Protein AF-A0A2W6PMY1-F1 (afdb_monomer_lite)

Sequence (162 aa):
MNFYEFLRKNFVLVLFVYLCNLVLICFWYYMGYFGDDIMGERFYSKLFRAFFIALLLELLCIHLFYCLFKEKAKYFLVFLAVFAGLDFVVEGFLLYSYKTLFNPLIADALLQTNLKESYEFLLTYMGVYEFFFVIFGIFLMVIFFYWNKKAHLAPPPHIFSI

Foldseek 3Di:
DDPVVLCVLCVLLLVLLLVLQLVLLVLLLVLVCVVDPVCVPCSVVVSVVSSVVSNVVSSVVLVVLCVVPPNCSVVVSVVSSVVSLVLSLVQVLCCVQPVDGDDVVVVVVVVVDDPVNVVVCCVVRDDPVNVVSNVVSVVVVVVSVVVSVVVVVDDPPPPPPD

Radius of gyration: 19.13 Å; chains: 1; bounding box: 42×30×64 Å

Structure (mmCIF, N/CA/C/O backbone):
data_AF-A0A2W6PMY1-F1
#
_entry.id   AF-A0A2W6PMY1-F1
#
loop_
_atom_site.group_PDB
_atom_site.id
_atom_site.type_symbol
_atom_site.label_atom_id
_atom_site.label_alt_id
_atom_site.label_comp_id
_atom_site.label_asym_id
_atom_site.label_entity_id
_atom_site.label_seq_id
_atom_site.pdbx_PDB_ins_code
_atom_site.Cartn_x
_atom_site.Cartn_y
_atom_site.Cartn_z
_atom_site.occupancy
_atom_site.B_iso_or_equiv
_atom_site.auth_seq_id
_atom_site.auth_comp_id
_atom_site.auth_asym_id
_atom_site.auth_atom_id
_atom_site.pdbx_PDB_model_num
ATOM 1 N N . MET A 1 1 ? -15.602 2.719 23.353 1.00 74.06 1 MET A N 1
ATOM 2 C CA . MET A 1 1 ? -14.265 2.234 22.955 1.00 74.06 1 MET A CA 1
ATOM 3 C C . MET A 1 1 ? -13.353 3.431 22.717 1.00 74.06 1 MET A C 1
ATOM 5 O O . MET A 1 1 ? -13.823 4.429 22.176 1.00 74.06 1 MET A O 1
ATOM 9 N N . ASN A 1 2 ? -12.090 3.371 23.141 1.00 89.50 2 ASN A N 1
ATOM 10 C CA . ASN A 1 2 ? -11.086 4.402 22.832 1.00 89.50 2 ASN A CA 1
ATOM 11 C C . ASN A 1 2 ? -10.397 4.110 21.485 1.00 89.50 2 ASN A C 1
ATOM 13 O O . ASN A 1 2 ? -10.397 2.970 21.025 1.00 89.50 2 ASN A O 1
ATOM 17 N N . PHE A 1 3 ? -9.783 5.113 20.844 1.00 88.62 3 PHE A N 1
ATOM 18 C CA . PHE A 1 3 ? -9.124 4.924 19.537 1.00 88.62 3 PHE A CA 1
ATOM 19 C C . PHE A 1 3 ? -8.020 3.856 19.579 1.00 88.62 3 PHE A C 1
ATOM 21 O O . PHE A 1 3 ? -7.916 3.028 18.680 1.00 88.62 3 PHE A O 1
ATOM 28 N N . TYR A 1 4 ? -7.248 3.815 20.666 1.00 90.44 4 TYR A N 1
ATOM 29 C CA . TYR A 1 4 ? -6.237 2.780 20.874 1.00 90.44 4 TYR A CA 1
ATOM 30 C C . TYR A 1 4 ? -6.840 1.364 20.907 1.00 90.44 4 TYR A C 1
ATOM 32 O O . TYR A 1 4 ? -6.313 0.446 20.284 1.00 90.44 4 TYR A O 1
ATOM 40 N N . GLU A 1 5 ? -7.982 1.181 21.575 1.00 88.25 5 GLU A N 1
ATOM 41 C CA . GLU A 1 5 ? -8.682 -0.110 21.607 1.00 88.25 5 GLU A CA 1
ATOM 42 C C . GLU A 1 5 ? -9.252 -0.481 20.235 1.00 88.25 5 GLU A C 1
ATOM 44 O O . GLU A 1 5 ? -9.215 -1.651 19.851 1.00 88.25 5 GLU A O 1
ATOM 49 N N . PHE A 1 6 ? -9.747 0.507 19.481 1.00 89.94 6 PHE A N 1
ATOM 50 C CA . PHE A 1 6 ? -10.174 0.324 18.095 1.00 89.94 6 PHE A CA 1
ATOM 51 C C . PHE A 1 6 ? -9.015 -0.174 17.224 1.00 89.94 6 PHE A C 1
ATOM 53 O O . PHE A 1 6 ? -9.172 -1.177 16.525 1.00 89.94 6 PHE A O 1
ATOM 60 N N . LEU A 1 7 ? -7.850 0.477 17.299 1.00 90.75 7 LEU A N 1
ATOM 61 C CA . LEU A 1 7 ? -6.653 0.066 16.565 1.00 90.75 7 LEU A CA 1
ATOM 62 C C . LEU A 1 7 ? -6.200 -1.331 16.977 1.00 90.75 7 LEU A C 1
ATOM 64 O O . LEU A 1 7 ? -5.961 -2.162 16.113 1.00 90.75 7 LEU A O 1
ATOM 68 N N . ARG A 1 8 ? -6.149 -1.629 18.280 1.00 89.38 8 ARG A N 1
ATOM 69 C CA . ARG A 1 8 ? -5.746 -2.951 18.777 1.00 89.38 8 ARG A CA 1
ATOM 70 C C . ARG A 1 8 ? -6.654 -4.062 18.247 1.00 89.38 8 ARG A C 1
ATOM 72 O O . ARG A 1 8 ? -6.152 -5.103 17.837 1.00 89.38 8 ARG A O 1
ATOM 79 N N . LYS A 1 9 ? -7.973 -3.845 18.225 1.00 88.56 9 LYS A N 1
ATOM 80 C CA . LYS A 1 9 ? -8.936 -4.827 17.694 1.00 88.56 9 LYS A CA 1
ATOM 81 C C . LYS A 1 9 ? -8.808 -5.037 16.187 1.00 88.56 9 LYS A C 1
ATOM 83 O O . LYS A 1 9 ? -9.060 -6.139 15.722 1.00 88.56 9 LYS A O 1
ATOM 88 N N . ASN A 1 10 ? -8.428 -4.004 15.438 1.00 88.44 10 ASN A N 1
ATOM 89 C CA . ASN A 1 10 ? -8.337 -4.058 13.979 1.00 88.44 10 ASN A CA 1
ATOM 90 C C . ASN A 1 10 ? -6.889 -4.035 13.462 1.00 88.44 10 ASN A C 1
ATOM 92 O O . ASN A 1 10 ? -6.663 -3.767 12.285 1.00 88.44 10 ASN A O 1
ATOM 96 N N . PHE A 1 11 ? -5.910 -4.322 14.323 1.00 88.69 11 PHE A N 1
ATOM 97 C CA . PHE A 1 11 ? -4.485 -4.144 14.033 1.00 88.69 11 PHE A CA 1
ATOM 98 C C . PHE A 1 11 ? -4.050 -4.881 12.767 1.00 88.69 11 PHE A C 1
ATOM 100 O O . PHE A 1 11 ? -3.287 -4.350 11.975 1.00 88.69 11 PHE A O 1
ATOM 107 N N . VAL A 1 12 ? -4.594 -6.077 12.547 1.00 86.62 12 VAL A N 1
ATOM 108 C CA . VAL A 1 12 ? -4.297 -6.915 11.381 1.00 86.62 12 VAL A CA 1
ATOM 109 C C . VAL A 1 12 ? -4.696 -6.230 10.069 1.00 86.62 12 VAL A C 1
ATOM 111 O O . VAL A 1 12 ? -3.951 -6.296 9.099 1.00 86.62 12 VAL A O 1
ATOM 114 N N . LEU A 1 13 ? -5.843 -5.543 10.039 1.00 86.69 13 LEU A N 1
ATOM 115 C CA . LEU A 1 13 ? -6.318 -4.802 8.864 1.00 86.69 13 LEU A CA 1
ATOM 116 C C . LEU A 1 13 ? -5.475 -3.556 8.598 1.00 86.69 13 LEU A C 1
ATOM 118 O O . LEU A 1 13 ? -5.109 -3.315 7.454 1.00 86.69 13 LEU A O 1
ATOM 122 N N . VAL A 1 14 ? -5.136 -2.809 9.651 1.00 90.50 14 VAL A N 1
ATOM 123 C CA . VAL A 1 14 ? -4.233 -1.651 9.549 1.00 90.50 14 VAL A CA 1
ATOM 124 C C . VAL A 1 14 ? -2.872 -2.103 9.018 1.00 90.50 14 VAL A C 1
ATOM 126 O O . VAL A 1 14 ? -2.394 -1.614 8.007 1.00 90.50 14 VAL A O 1
ATOM 129 N N . LEU A 1 15 ? -2.285 -3.130 9.637 1.00 90.06 15 LEU A N 1
ATOM 130 C CA . LEU A 1 15 ? -0.991 -3.664 9.228 1.00 90.06 15 LEU A CA 1
ATOM 131 C C . LEU A 1 15 ? -0.993 -4.137 7.770 1.00 90.06 15 LEU A C 1
ATOM 133 O O . LEU A 1 15 ? -0.009 -3.936 7.069 1.00 90.06 15 LEU A O 1
ATOM 137 N N . PHE A 1 16 ? -2.078 -4.757 7.309 1.00 88.31 16 PHE A N 1
ATOM 138 C CA . PHE A 1 16 ? -2.199 -5.195 5.921 1.00 88.31 16 PHE A CA 1
ATOM 139 C C . PHE A 1 16 ? -2.169 -4.031 4.934 1.00 88.31 16 PHE A C 1
ATOM 141 O O . PHE A 1 16 ? -1.371 -4.064 4.001 1.00 88.31 16 PHE A O 1
ATOM 148 N N . VAL A 1 17 ? -2.986 -2.998 5.166 1.00 92.06 17 VAL A N 1
ATOM 149 C CA . VAL A 1 17 ? -2.995 -1.785 4.331 1.00 92.06 17 VAL A CA 1
ATOM 150 C C . VAL A 1 17 ? -1.594 -1.177 4.293 1.00 92.06 17 VAL A C 1
ATOM 152 O O . VAL A 1 17 ? -1.053 -0.934 3.213 1.00 92.06 17 VAL A O 1
ATOM 155 N N . TYR A 1 18 ? -0.966 -1.043 5.461 1.00 92.56 18 TYR A N 1
ATOM 156 C CA . TYR A 1 18 ? 0.379 -0.501 5.570 1.00 92.56 18 TYR A CA 1
ATOM 157 C C . TYR A 1 18 ? 1.420 -1.323 4.806 1.00 92.56 18 TYR A C 1
ATOM 159 O O . TYR A 1 18 ? 2.259 -0.757 4.108 1.00 92.56 18 TYR A O 1
ATOM 167 N N . LEU A 1 19 ? 1.371 -2.656 4.889 1.00 91.25 19 LEU A N 1
ATOM 168 C CA . LEU A 1 19 ? 2.306 -3.530 4.178 1.00 91.25 19 LEU A CA 1
ATOM 169 C C . LEU A 1 19 ? 2.121 -3.467 2.658 1.00 91.25 19 LEU A C 1
ATOM 171 O O . LEU A 1 19 ? 3.125 -3.401 1.950 1.00 91.25 19 LEU A O 1
ATOM 175 N N . CYS A 1 20 ? 0.882 -3.438 2.155 1.00 90.56 20 CYS A N 1
ATOM 176 C CA . CYS A 1 20 ? 0.607 -3.235 0.728 1.00 90.56 20 CYS A CA 1
ATOM 177 C C . CYS A 1 20 ? 1.267 -1.943 0.224 1.00 90.56 20 CYS A C 1
ATOM 179 O O . CYS A 1 20 ? 2.037 -1.974 -0.738 1.00 90.56 20 CYS A O 1
ATOM 181 N N . ASN A 1 21 ? 1.057 -0.837 0.941 1.00 90.94 21 ASN A N 1
ATOM 182 C CA . ASN A 1 21 ? 1.651 0.459 0.614 1.00 90.94 21 ASN A CA 1
ATOM 183 C C . ASN A 1 21 ? 3.185 0.429 0.688 1.00 90.94 21 ASN A C 1
ATOM 185 O O . ASN A 1 21 ? 3.865 0.972 -0.180 1.00 90.94 21 ASN A O 1
ATOM 189 N N . LEU A 1 22 ? 3.749 -0.224 1.706 1.00 92.12 22 LEU A N 1
ATOM 190 C CA . LEU A 1 22 ? 5.194 -0.299 1.913 1.00 92.12 22 LEU A CA 1
ATOM 191 C C . LEU A 1 22 ? 5.884 -1.026 0.755 1.00 92.12 22 LEU A C 1
ATOM 193 O O . LEU A 1 22 ? 6.900 -0.545 0.256 1.00 92.12 22 LEU A O 1
ATOM 197 N N . VAL A 1 23 ? 5.325 -2.148 0.292 1.00 89.38 23 VAL A N 1
ATOM 198 C CA . VAL A 1 23 ? 5.896 -2.898 -0.835 1.00 89.38 23 VAL A CA 1
ATOM 199 C C . VAL A 1 23 ? 5.860 -2.069 -2.122 1.00 89.38 23 VAL A C 1
ATOM 201 O O . VAL A 1 23 ? 6.874 -2.019 -2.820 1.00 89.38 23 VAL A O 1
ATOM 204 N N . LEU A 1 24 ? 4.759 -1.364 -2.409 1.00 88.81 24 LEU A N 1
ATOM 205 C CA . LEU A 1 24 ? 4.680 -0.463 -3.568 1.00 88.81 24 LEU A CA 1
ATOM 206 C C . LEU A 1 24 ? 5.710 0.671 -3.483 1.00 88.81 24 LEU A C 1
ATOM 208 O O . LEU A 1 24 ? 6.426 0.926 -4.449 1.00 88.81 24 LEU A O 1
ATOM 212 N N . ILE A 1 25 ? 5.848 1.307 -2.314 1.00 90.00 25 ILE A N 1
ATOM 213 C CA . ILE A 1 25 ? 6.846 2.361 -2.074 1.00 90.00 25 ILE A CA 1
ATOM 214 C C . ILE A 1 25 ? 8.262 1.824 -2.299 1.00 90.00 25 ILE A C 1
ATOM 216 O O . ILE A 1 25 ? 9.052 2.460 -2.996 1.00 90.00 25 ILE A O 1
ATOM 220 N N . CYS A 1 26 ? 8.590 0.657 -1.738 1.00 88.31 26 CYS A N 1
ATOM 221 C CA . CYS A 1 26 ? 9.876 -0.002 -1.961 1.00 88.31 26 CYS A CA 1
ATOM 222 C C . CYS A 1 26 ? 10.148 -0.194 -3.446 1.00 88.31 26 CYS A C 1
ATOM 224 O O . CYS A 1 26 ? 11.234 0.142 -3.915 1.00 88.31 26 CYS A O 1
ATOM 226 N N . PHE A 1 27 ? 9.170 -0.727 -4.176 1.00 85.44 27 PHE A N 1
ATOM 227 C CA . PHE A 1 27 ? 9.348 -1.053 -5.579 1.00 85.44 27 PHE A CA 1
ATOM 228 C C . PHE A 1 27 ? 9.509 0.213 -6.430 1.00 85.44 27 PHE A C 1
ATOM 230 O O . PHE A 1 27 ? 10.439 0.300 -7.229 1.00 85.44 27 PHE A O 1
ATOM 237 N N . TRP A 1 28 ? 8.701 1.245 -6.180 1.00 85.56 28 TRP A N 1
ATOM 238 C CA . TRP A 1 28 ? 8.824 2.544 -6.839 1.00 85.56 28 TRP A CA 1
ATOM 239 C C . TRP A 1 28 ? 10.199 3.182 -6.629 1.00 85.56 28 TRP A C 1
ATOM 241 O O . TRP A 1 28 ? 10.878 3.556 -7.586 1.00 85.56 28 TRP A O 1
ATOM 251 N N . TYR A 1 29 ? 10.645 3.270 -5.374 1.00 84.75 29 TYR A N 1
ATOM 252 C CA . TYR A 1 29 ? 11.950 3.843 -5.063 1.00 84.75 29 TYR A CA 1
ATOM 253 C C . TYR A 1 29 ? 13.086 3.007 -5.651 1.00 84.75 29 TYR A C 1
ATOM 255 O O . TYR A 1 29 ? 14.043 3.581 -6.168 1.00 84.75 29 TYR A O 1
ATOM 263 N N . TYR A 1 30 ? 12.989 1.675 -5.601 1.00 83.06 30 TYR A N 1
ATOM 264 C CA . TYR A 1 30 ? 13.971 0.773 -6.201 1.00 83.06 30 TYR A CA 1
ATOM 265 C C . TYR A 1 30 ? 14.109 1.015 -7.709 1.00 83.06 30 TYR A C 1
ATOM 267 O O . TYR A 1 30 ? 15.223 1.134 -8.210 1.00 83.06 30 TYR A O 1
ATOM 275 N N . MET A 1 31 ? 12.997 1.174 -8.427 1.00 76.56 31 MET A N 1
ATOM 276 C CA . MET A 1 31 ? 13.017 1.486 -9.858 1.00 76.56 31 MET A CA 1
ATOM 277 C C . MET A 1 31 ? 13.632 2.864 -10.138 1.00 76.56 31 MET A C 1
ATOM 279 O O . MET A 1 31 ? 14.457 2.994 -11.042 1.00 76.56 31 MET A O 1
ATOM 283 N N . GLY A 1 32 ? 13.302 3.872 -9.325 1.00 71.69 32 GLY A N 1
ATOM 284 C CA . GLY A 1 32 ? 13.897 5.208 -9.420 1.00 71.69 32 GLY A CA 1
ATOM 285 C C . GLY A 1 32 ? 15.395 5.248 -9.095 1.00 71.69 32 GLY A C 1
ATOM 286 O O . GLY A 1 32 ? 16.113 6.080 -9.638 1.00 71.69 32 GLY A O 1
ATOM 287 N N . TYR A 1 33 ? 15.892 4.335 -8.255 1.00 69.69 33 TYR A N 1
ATOM 288 C CA . TYR A 1 33 ? 17.313 4.239 -7.906 1.00 69.69 33 TYR A CA 1
ATOM 289 C C . TYR A 1 33 ? 18.199 3.858 -9.096 1.00 69.69 33 TYR A C 1
ATOM 291 O O . TYR A 1 33 ? 19.299 4.381 -9.223 1.00 69.69 33 TYR A O 1
ATOM 299 N N . PHE A 1 34 ? 17.724 2.968 -9.972 1.00 67.31 34 PHE A N 1
ATOM 300 C CA . PHE A 1 34 ? 18.458 2.573 -11.181 1.00 67.31 34 PHE A CA 1
ATOM 301 C C . PHE A 1 34 ? 18.201 3.497 -12.381 1.00 67.31 34 PHE A C 1
ATOM 303 O O . PHE A 1 34 ? 18.920 3.401 -13.372 1.00 67.31 34 PHE A O 1
ATOM 310 N N . GLY A 1 35 ? 17.167 4.345 -12.318 1.00 61.09 35 GLY A N 1
ATOM 311 C CA . GLY A 1 35 ? 16.758 5.232 -13.411 1.00 61.09 35 GLY A CA 1
ATOM 312 C C . GLY A 1 35 ? 17.302 6.662 -13.330 1.00 61.09 35 GLY A C 1
ATOM 313 O O . GLY A 1 35 ? 17.539 7.256 -14.375 1.00 61.09 35 GLY A O 1
ATOM 314 N N . ASP A 1 36 ? 17.522 7.196 -12.123 1.00 55.78 36 ASP A N 1
ATOM 315 C CA . ASP A 1 36 ? 17.965 8.578 -11.896 1.00 55.78 36 ASP A CA 1
ATOM 316 C C . ASP A 1 36 ? 19.144 8.638 -10.905 1.00 55.78 36 ASP A C 1
ATOM 318 O O . ASP A 1 36 ? 18.980 8.378 -9.707 1.00 55.78 36 ASP A O 1
ATOM 322 N N . ASP A 1 37 ? 20.316 9.106 -11.360 1.00 54.47 37 ASP A N 1
ATOM 323 C CA . ASP A 1 37 ? 21.529 9.311 -10.534 1.00 54.47 37 ASP A CA 1
ATOM 324 C C . ASP A 1 37 ? 21.277 10.194 -9.285 1.00 54.47 37 ASP A C 1
ATOM 326 O O . ASP A 1 37 ? 21.956 10.086 -8.263 1.00 54.47 37 ASP A O 1
ATOM 330 N N . ILE A 1 38 ? 20.232 11.031 -9.308 1.00 54.34 38 ILE A N 1
ATOM 331 C CA . ILE A 1 38 ? 19.827 11.953 -8.227 1.00 54.34 38 ILE A CA 1
ATOM 332 C C . ILE A 1 38 ? 19.221 11.212 -7.007 1.00 54.34 38 ILE A C 1
ATOM 334 O O . ILE A 1 38 ? 19.076 11.772 -5.908 1.00 54.34 38 ILE A O 1
ATOM 338 N N . MET A 1 39 ? 18.833 9.942 -7.158 1.00 55.59 39 MET A N 1
ATOM 339 C CA . MET A 1 39 ? 18.345 9.096 -6.061 1.00 55.59 39 MET A CA 1
ATOM 340 C C . MET A 1 39 ? 19.468 8.333 -5.343 1.00 55.59 39 MET A C 1
ATOM 342 O O . MET A 1 39 ? 19.264 7.950 -4.188 1.00 55.59 39 MET A O 1
ATOM 346 N N . GLY A 1 40 ? 20.642 8.181 -5.967 1.00 59.78 40 GLY A N 1
ATOM 347 C CA . GLY A 1 40 ? 21.735 7.321 -5.500 1.00 59.78 40 GLY A CA 1
ATOM 348 C C . GLY A 1 40 ? 22.250 7.661 -4.100 1.00 59.78 40 GLY A C 1
ATOM 349 O O . GLY A 1 40 ? 22.263 6.816 -3.208 1.00 59.78 40 GLY A O 1
ATOM 350 N N . GLU A 1 41 ? 22.590 8.929 -3.854 1.00 65.56 41 GLU A N 1
ATOM 351 C CA . GLU A 1 41 ? 23.239 9.338 -2.596 1.00 65.56 41 GLU A CA 1
ATOM 352 C C . GLU A 1 41 ? 22.297 9.391 -1.380 1.00 65.56 41 GLU A C 1
ATOM 354 O O . GLU A 1 41 ? 22.747 9.443 -0.235 1.00 65.56 41 GLU A O 1
ATOM 359 N N . ARG A 1 42 ? 20.973 9.409 -1.591 1.00 74.38 42 ARG A N 1
ATOM 360 C CA . ARG A 1 42 ? 19.978 9.595 -0.513 1.00 74.38 42 ARG A CA 1
ATOM 361 C C . ARG A 1 42 ? 18.848 8.574 -0.535 1.00 74.38 42 ARG A C 1
ATOM 363 O O . ARG A 1 42 ? 17.813 8.811 0.089 1.00 74.38 42 ARG A O 1
ATOM 370 N N . PHE A 1 43 ? 19.042 7.449 -1.217 1.00 81.44 43 PHE A N 1
ATOM 371 C CA . PHE A 1 43 ? 18.036 6.404 -1.389 1.00 81.44 43 PHE A CA 1
ATOM 372 C C . PHE A 1 43 ? 17.396 5.979 -0.063 1.00 81.44 43 PHE A C 1
ATOM 374 O O . PHE A 1 43 ? 16.198 6.165 0.137 1.00 81.44 43 PHE A O 1
ATOM 381 N N . TYR A 1 44 ? 18.213 5.513 0.887 1.00 82.62 44 TYR A N 1
ATOM 382 C CA . TYR A 1 44 ? 17.734 5.035 2.186 1.00 82.62 44 TYR A CA 1
ATOM 383 C C . TYR A 1 44 ? 17.024 6.126 2.993 1.00 82.62 44 TYR A C 1
ATOM 385 O O . TYR A 1 44 ? 16.010 5.861 3.632 1.00 82.62 44 TYR A O 1
ATOM 393 N N . SER A 1 45 ? 17.516 7.368 2.933 1.00 85.00 45 SER A N 1
ATOM 394 C CA . SER A 1 45 ? 16.899 8.499 3.636 1.00 85.00 45 SER A CA 1
ATOM 395 C C . SER A 1 45 ? 15.519 8.836 3.065 1.00 85.00 45 SER A C 1
ATOM 397 O O . SER A 1 45 ? 14.565 9.025 3.823 1.00 85.00 45 SER A O 1
ATOM 399 N N . LYS A 1 46 ? 15.387 8.872 1.733 1.00 84.81 46 LYS A N 1
ATOM 400 C CA . LYS A 1 46 ? 14.106 9.133 1.066 1.00 84.81 46 LYS A CA 1
ATOM 401 C C . LYS A 1 46 ? 13.120 7.980 1.284 1.00 84.81 46 LYS A C 1
ATOM 403 O O . LYS A 1 46 ? 11.965 8.253 1.598 1.00 84.81 46 LYS A O 1
ATOM 408 N N . LEU A 1 47 ? 13.581 6.731 1.198 1.00 88.19 47 LEU A N 1
ATOM 409 C CA . LEU A 1 47 ? 12.766 5.537 1.433 1.00 88.19 47 LEU A CA 1
ATOM 410 C C . LEU A 1 47 ? 12.239 5.487 2.875 1.00 88.19 47 LEU A C 1
ATOM 412 O O . LEU A 1 47 ? 11.040 5.337 3.094 1.00 88.19 47 LEU A O 1
ATOM 416 N N . PHE A 1 48 ? 13.112 5.698 3.864 1.00 88.50 48 PHE A N 1
ATOM 417 C CA . PHE A 1 48 ? 12.713 5.736 5.272 1.00 88.50 48 PHE A CA 1
ATOM 418 C C . PHE A 1 48 ? 11.705 6.857 5.552 1.00 88.50 48 PHE A C 1
ATOM 420 O O . PHE A 1 48 ? 10.698 6.646 6.230 1.00 88.50 48 PHE A O 1
ATOM 427 N N . ARG A 1 49 ? 11.934 8.048 4.981 1.00 90.31 49 ARG A N 1
ATOM 428 C CA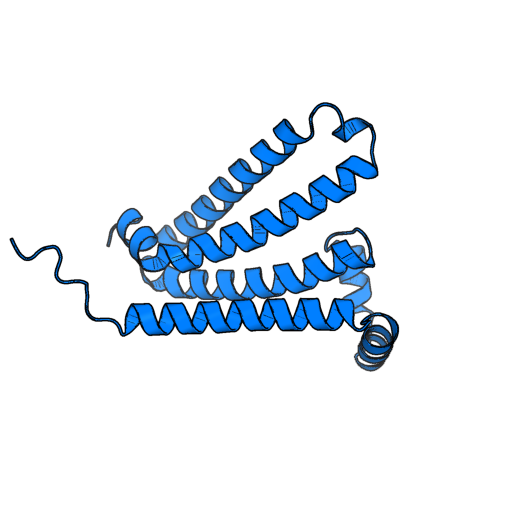 . ARG A 1 49 ? 10.982 9.161 5.069 1.00 90.31 49 ARG A CA 1
ATOM 429 C C . ARG A 1 49 ? 9.631 8.791 4.451 1.00 90.31 49 ARG A C 1
ATOM 431 O O . ARG A 1 49 ? 8.606 9.131 5.034 1.00 90.31 49 ARG A O 1
ATOM 438 N N . ALA A 1 50 ? 9.621 8.096 3.315 1.00 90.12 50 ALA A N 1
ATOM 439 C CA . ALA A 1 50 ? 8.395 7.650 2.661 1.00 90.12 50 ALA A CA 1
ATOM 440 C C . ALA A 1 50 ? 7.609 6.654 3.530 1.00 90.12 50 ALA A C 1
ATOM 442 O O . ALA A 1 50 ? 6.404 6.830 3.686 1.00 90.12 50 ALA A O 1
ATOM 443 N N . PHE A 1 51 ? 8.274 5.689 4.178 1.00 92.75 51 PHE A N 1
ATOM 444 C CA . PHE A 1 51 ? 7.615 4.774 5.123 1.00 92.75 51 PHE A CA 1
ATOM 445 C C . PHE A 1 51 ? 6.949 5.519 6.279 1.00 92.75 51 PHE A C 1
ATOM 447 O O . PHE A 1 51 ? 5.796 5.254 6.613 1.00 92.75 51 PHE A O 1
ATOM 454 N N . PHE A 1 52 ? 7.652 6.487 6.870 1.00 92.62 52 PHE A N 1
ATOM 455 C CA . PHE A 1 52 ? 7.116 7.248 7.994 1.00 92.62 52 PHE A CA 1
ATOM 456 C C . PHE A 1 52 ? 5.926 8.125 7.587 1.00 92.62 52 PHE A C 1
ATOM 458 O O . PHE A 1 52 ? 4.929 8.187 8.305 1.00 92.62 52 PHE A O 1
ATOM 465 N N . ILE A 1 53 ? 6.004 8.772 6.420 1.00 92.19 53 ILE A N 1
ATOM 466 C CA . ILE A 1 53 ? 4.894 9.556 5.869 1.00 92.19 53 ILE A CA 1
ATOM 467 C C . ILE A 1 53 ? 3.690 8.654 5.589 1.00 92.19 53 ILE A C 1
ATOM 469 O O . ILE A 1 53 ? 2.581 9.016 5.974 1.00 92.19 53 ILE A O 1
ATOM 473 N N . ALA A 1 54 ? 3.898 7.485 4.977 1.00 92.56 54 ALA A N 1
ATOM 474 C CA . ALA A 1 54 ? 2.829 6.532 4.694 1.00 92.56 54 ALA A CA 1
ATOM 475 C C . ALA A 1 54 ? 2.133 6.071 5.982 1.00 92.56 54 ALA A C 1
ATOM 477 O O . ALA A 1 54 ? 0.908 6.130 6.069 1.00 92.56 54 ALA A O 1
ATOM 478 N N . LEU A 1 55 ? 2.906 5.716 7.015 1.00 92.81 55 LEU A N 1
ATOM 479 C CA . LEU A 1 55 ? 2.367 5.307 8.313 1.00 92.81 55 LEU A CA 1
ATOM 480 C C . LEU A 1 55 ? 1.543 6.424 8.965 1.00 92.81 55 LEU A C 1
ATOM 482 O O . LEU A 1 55 ? 0.436 6.186 9.448 1.00 92.81 55 LEU A O 1
ATOM 486 N N . LEU A 1 56 ? 2.078 7.647 8.994 1.00 94.12 56 LEU A N 1
ATOM 487 C CA . LEU A 1 56 ? 1.388 8.795 9.580 1.00 94.12 56 LEU A CA 1
ATOM 488 C C . LEU A 1 56 ? 0.100 9.127 8.833 1.00 94.12 56 LEU A C 1
ATOM 490 O O . LEU A 1 56 ? -0.915 9.391 9.475 1.00 94.12 56 LEU A O 1
ATOM 494 N N . LEU A 1 57 ? 0.138 9.122 7.501 1.00 93.25 57 LEU A N 1
ATOM 495 C CA . LEU A 1 57 ? -1.021 9.430 6.673 1.00 93.25 57 LEU A CA 1
ATOM 496 C C . LEU A 1 57 ? -2.116 8.380 6.862 1.00 93.25 57 LEU A C 1
ATOM 498 O O . LEU A 1 57 ? -3.273 8.735 7.066 1.00 93.25 57 LEU A O 1
ATOM 502 N N . GLU A 1 58 ? -1.749 7.100 6.876 1.00 92.50 58 GLU A N 1
ATOM 503 C CA . GLU A 1 58 ? -2.688 6.006 7.100 1.00 92.50 58 GLU A CA 1
ATOM 504 C C . GLU A 1 58 ? -3.347 6.106 8.482 1.00 92.50 58 GLU A C 1
ATOM 506 O O . GLU A 1 58 ? -4.577 6.094 8.592 1.00 92.50 58 GLU A O 1
ATOM 511 N N . LEU A 1 59 ? -2.550 6.293 9.540 1.00 93.19 59 LEU A N 1
ATOM 512 C CA . LEU A 1 59 ? -3.069 6.472 10.896 1.00 93.19 59 LEU A CA 1
ATOM 513 C C . LEU A 1 59 ? -3.948 7.719 11.012 1.00 93.19 59 LEU A C 1
ATOM 515 O O . LEU A 1 59 ? -4.979 7.667 11.683 1.00 93.19 59 LEU A O 1
ATOM 519 N N . LEU A 1 60 ? -3.581 8.819 10.349 1.00 93.38 60 LEU A N 1
ATOM 520 C CA . LEU A 1 60 ? -4.376 10.043 10.310 1.00 93.38 60 LEU A CA 1
ATOM 521 C C . LEU A 1 60 ? -5.723 9.800 9.624 1.00 93.38 60 LEU A C 1
ATOM 523 O O . LEU A 1 60 ? -6.755 10.158 10.186 1.00 93.38 60 LEU A O 1
ATOM 527 N N . CYS A 1 61 ? -5.741 9.149 8.459 1.00 90.69 61 CYS A N 1
ATOM 528 C CA . CYS A 1 61 ? -6.971 8.792 7.756 1.00 90.69 61 CYS A CA 1
ATOM 529 C C . CYS A 1 61 ? -7.876 7.923 8.635 1.00 90.69 61 CYS A C 1
ATOM 531 O O . CYS A 1 61 ? -9.046 8.255 8.835 1.00 90.69 61 CYS A O 1
ATOM 533 N N . ILE A 1 62 ? -7.335 6.855 9.229 1.00 91.44 62 ILE A N 1
ATOM 534 C CA . ILE A 1 62 ? -8.089 5.967 10.125 1.00 91.44 62 ILE A CA 1
ATOM 535 C C . ILE A 1 62 ? -8.620 6.743 11.335 1.00 91.44 62 ILE A C 1
ATOM 537 O O . ILE A 1 62 ? -9.767 6.543 11.740 1.00 91.44 62 ILE A O 1
ATOM 541 N N . HIS A 1 63 ? -7.824 7.650 11.902 1.00 92.19 63 HIS A N 1
ATOM 542 C CA . HIS A 1 63 ? -8.234 8.474 13.032 1.00 92.19 63 HIS A CA 1
ATOM 543 C C . HIS A 1 63 ? -9.362 9.446 12.669 1.00 92.19 63 HIS A C 1
ATOM 545 O O . HIS A 1 63 ? -10.337 9.552 13.412 1.00 92.19 63 HIS A O 1
ATOM 551 N N . LEU A 1 64 ? -9.286 10.105 11.510 1.00 92.25 64 LEU A N 1
ATOM 552 C CA . LEU A 1 64 ? -10.342 10.985 11.007 1.00 92.25 64 LEU A CA 1
ATOM 553 C C . LEU A 1 64 ? -11.651 10.213 10.792 1.00 92.25 64 LEU A C 1
ATOM 555 O O . LEU A 1 64 ? -12.701 10.631 11.287 1.00 92.25 64 LEU A O 1
ATOM 559 N N . PHE A 1 65 ? -11.595 9.042 10.149 1.00 89.12 65 PHE A N 1
ATOM 560 C CA . PHE A 1 65 ? -12.770 8.179 9.982 1.00 89.12 65 PHE A CA 1
ATOM 561 C C . PHE A 1 65 ? -13.321 7.680 11.322 1.00 89.12 65 PHE A C 1
ATOM 563 O O . PHE A 1 65 ? -14.540 7.634 11.511 1.00 89.12 65 PHE A O 1
ATOM 570 N N . TYR A 1 66 ? -12.451 7.356 12.279 1.00 90.50 66 TYR A N 1
ATOM 571 C CA . TYR A 1 66 ? -12.858 6.992 13.633 1.00 90.50 66 TYR A CA 1
ATOM 572 C C . TYR A 1 66 ? -13.540 8.152 14.365 1.00 90.50 66 TYR A C 1
ATOM 574 O O . TYR A 1 66 ? -14.538 7.945 15.052 1.00 90.50 66 TYR A O 1
ATOM 582 N N . CYS A 1 67 ? -13.057 9.383 14.219 1.00 90.25 67 CYS A N 1
ATOM 583 C CA . CYS A 1 67 ? -13.691 10.548 14.827 1.00 90.25 67 CYS A CA 1
ATOM 584 C C . CYS A 1 67 ? -15.107 10.782 14.286 1.00 90.25 67 CYS A C 1
ATOM 586 O O . CYS A 1 67 ? -16.007 11.050 15.085 1.00 90.25 67 CYS A O 1
ATOM 588 N N . LEU A 1 68 ? -15.312 10.602 12.977 1.00 90.38 68 LEU A N 1
ATOM 589 C CA . LEU A 1 68 ? -16.601 10.795 12.305 1.00 90.38 68 LEU A CA 1
ATOM 590 C C . LEU A 1 68 ? -17.606 9.665 12.580 1.00 90.38 68 LEU A C 1
ATOM 592 O O . LEU A 1 68 ? -18.769 9.927 12.876 1.00 90.38 68 LEU A O 1
ATOM 596 N N . PHE A 1 69 ? -17.172 8.404 12.498 1.00 87.50 69 PHE A N 1
ATOM 597 C CA . PHE A 1 69 ? -18.070 7.239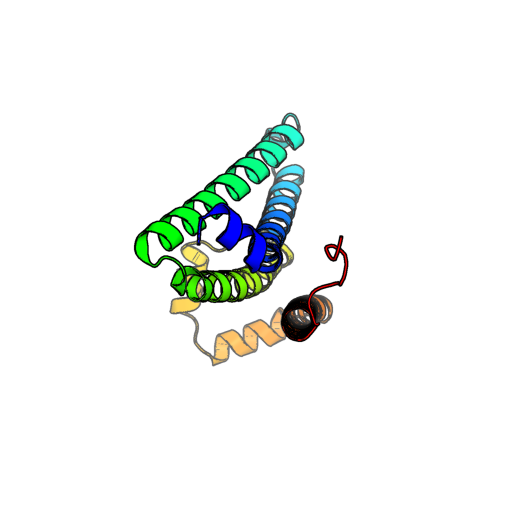 12.492 1.00 87.50 69 PHE A CA 1
ATOM 598 C C . PHE A 1 69 ? -17.905 6.309 13.704 1.00 87.50 69 PHE A C 1
ATOM 600 O O . PHE A 1 69 ? -18.645 5.327 13.837 1.00 87.50 69 PHE A O 1
ATOM 607 N N . LYS A 1 70 ? -16.956 6.604 14.603 1.00 87.69 70 LYS A N 1
ATOM 608 C CA . LYS A 1 70 ? -16.633 5.822 15.809 1.00 87.69 70 LYS A CA 1
ATOM 609 C C . LYS A 1 70 ? -16.434 4.344 15.468 1.00 87.69 70 LYS A C 1
ATOM 611 O O . LYS A 1 70 ? -15.629 4.004 14.608 1.00 87.69 70 LYS A O 1
ATOM 616 N N . GLU A 1 71 ? -17.181 3.444 16.102 1.00 78.12 71 GLU A N 1
ATOM 617 C CA . GLU A 1 71 ? -17.034 2.000 15.897 1.00 78.12 71 GLU A CA 1
ATOM 618 C C . GLU A 1 71 ? -17.429 1.533 14.487 1.00 78.12 71 GLU A C 1
ATOM 620 O O . GLU A 1 71 ? -16.960 0.486 14.033 1.00 78.12 71 GLU A O 1
ATOM 625 N N . LYS A 1 72 ? -18.233 2.316 13.750 1.00 83.06 72 LYS A N 1
ATOM 626 C CA . LYS A 1 72 ? -18.566 2.016 12.348 1.00 83.06 72 LYS A CA 1
ATOM 627 C C . LYS A 1 72 ? -17.378 2.236 11.403 1.00 83.06 72 LYS A C 1
ATOM 629 O O . LYS A 1 72 ? -17.409 1.718 10.289 1.00 83.06 72 LYS A O 1
ATOM 634 N N . ALA A 1 73 ? -16.303 2.896 11.850 1.00 86.56 73 ALA A N 1
ATOM 635 C CA . ALA A 1 73 ? -15.062 3.041 11.084 1.00 86.56 73 ALA A CA 1
ATOM 636 C C . ALA A 1 73 ? -14.420 1.694 10.711 1.00 86.56 73 ALA A C 1
ATOM 638 O O . ALA A 1 73 ? -13.652 1.628 9.756 1.00 86.56 73 ALA A O 1
ATOM 639 N N . LYS A 1 74 ? -14.783 0.594 11.389 1.00 83.88 74 LYS A N 1
ATOM 640 C CA . LYS A 1 74 ? -14.338 -0.755 11.011 1.00 83.88 74 LYS A CA 1
ATOM 641 C C . LYS A 1 74 ? -14.723 -1.128 9.573 1.00 83.88 74 LYS A C 1
ATOM 643 O O . LYS A 1 74 ? -13.953 -1.793 8.896 1.00 83.88 74 LYS A O 1
ATOM 648 N N . TYR A 1 75 ? -15.889 -0.689 9.092 1.00 85.44 75 TYR A N 1
ATOM 649 C CA . TYR A 1 75 ? -16.338 -0.999 7.732 1.00 85.44 75 TYR A CA 1
ATOM 650 C C . TYR A 1 75 ? -15.522 -0.228 6.694 1.00 85.44 75 TYR A C 1
ATOM 652 O O . TYR A 1 75 ? -15.145 -0.795 5.674 1.00 85.44 75 TYR A O 1
ATOM 660 N N . PHE A 1 76 ? -15.172 1.025 7.001 1.00 86.38 76 PHE A N 1
ATOM 661 C CA . PHE A 1 76 ? -14.235 1.809 6.196 1.00 86.38 76 PHE A CA 1
ATOM 662 C C . PHE A 1 76 ? -12.837 1.194 6.188 1.00 86.38 76 PHE A C 1
ATOM 664 O O . PHE A 1 76 ? -12.184 1.192 5.155 1.00 86.38 76 PHE A O 1
ATOM 671 N N . LEU A 1 77 ? -12.391 0.620 7.305 1.00 86.81 77 LEU A N 1
ATOM 672 C CA . LEU A 1 77 ? -11.107 -0.071 7.366 1.00 86.81 77 LEU A CA 1
ATOM 673 C C . LEU A 1 77 ? -11.088 -1.341 6.503 1.00 86.81 77 LEU A C 1
ATOM 675 O O . LEU A 1 77 ? -10.116 -1.593 5.804 1.00 86.81 77 LEU A O 1
ATOM 679 N N . VAL A 1 78 ? -12.169 -2.127 6.518 1.00 84.12 78 VAL A N 1
ATOM 680 C CA . VAL A 1 78 ? -12.309 -3.292 5.627 1.00 84.12 78 VAL A CA 1
ATOM 681 C C . VAL A 1 78 ? -12.333 -2.850 4.165 1.00 84.12 78 VAL A C 1
ATOM 683 O O . VAL A 1 78 ? -11.665 -3.460 3.337 1.00 84.12 78 VAL A O 1
ATOM 686 N N . PHE A 1 79 ? -13.058 -1.775 3.854 1.00 85.88 79 PHE A N 1
ATOM 687 C CA . PHE A 1 79 ? -13.062 -1.174 2.523 1.00 85.88 79 PHE A CA 1
ATOM 688 C C . PHE A 1 79 ? -11.648 -0.750 2.096 1.00 85.88 79 PHE A C 1
ATOM 690 O O . PHE A 1 79 ? -11.195 -1.157 1.033 1.00 85.88 79 PHE A O 1
ATOM 697 N N . LEU A 1 80 ? -10.914 -0.032 2.953 1.00 86.75 80 LEU A N 1
ATOM 698 C CA . LEU A 1 80 ? -9.519 0.349 2.709 1.00 86.75 80 LEU A CA 1
ATOM 699 C C . LEU A 1 80 ? -8.617 -0.868 2.496 1.00 86.75 80 LEU A C 1
ATOM 701 O O . LEU A 1 80 ? -7.793 -0.843 1.596 1.00 86.75 80 LEU A O 1
ATOM 705 N N . ALA A 1 81 ? -8.792 -1.942 3.267 1.00 86.12 81 ALA A N 1
ATOM 706 C CA . ALA A 1 81 ? -8.017 -3.167 3.092 1.00 86.12 81 ALA A CA 1
ATOM 707 C C . ALA A 1 81 ? -8.277 -3.829 1.732 1.00 86.12 81 ALA A C 1
ATOM 709 O O . ALA A 1 81 ? -7.334 -4.213 1.049 1.00 86.12 81 ALA A O 1
ATOM 710 N N . VAL A 1 82 ? -9.538 -3.925 1.299 1.00 83.06 82 VAL A N 1
ATOM 711 C CA . VAL A 1 82 ? -9.868 -4.465 -0.032 1.00 83.06 82 VAL A CA 1
ATOM 712 C C . VAL A 1 82 ? -9.244 -3.608 -1.131 1.00 83.06 82 VAL A C 1
ATOM 714 O O . VAL A 1 82 ? -8.593 -4.147 -2.023 1.00 83.06 82 VAL A O 1
ATOM 717 N N . PHE A 1 83 ? -9.398 -2.285 -1.050 1.00 86.25 83 PHE A N 1
ATOM 718 C CA . PHE A 1 83 ? -8.833 -1.377 -2.045 1.00 86.25 83 PHE A CA 1
ATOM 719 C C . PHE A 1 83 ? -7.307 -1.381 -2.038 1.00 86.25 83 PHE A C 1
ATOM 721 O O . PHE A 1 83 ? -6.733 -1.407 -3.112 1.00 86.25 83 PHE A O 1
ATOM 728 N N . ALA A 1 84 ? -6.652 -1.459 -0.879 1.00 87.00 84 ALA A N 1
ATOM 729 C CA . ALA A 1 84 ? -5.197 -1.581 -0.796 1.00 87.00 84 ALA A CA 1
ATOM 730 C C . ALA A 1 84 ? -4.688 -2.878 -1.443 1.00 87.00 84 ALA A C 1
ATOM 732 O O . ALA A 1 84 ? -3.641 -2.878 -2.080 1.00 87.00 84 ALA A O 1
ATOM 733 N N . GLY A 1 85 ? -5.436 -3.980 -1.324 1.00 83.75 85 GLY A N 1
ATOM 734 C CA . GLY A 1 85 ? -5.116 -5.227 -2.019 1.00 83.75 85 GLY A CA 1
ATOM 735 C C . GLY A 1 85 ? -5.273 -5.118 -3.538 1.00 83.75 85 GLY A C 1
ATOM 736 O O . GLY A 1 85 ? -4.417 -5.597 -4.277 1.00 83.75 85 GLY A O 1
ATOM 737 N N . LEU A 1 86 ? -6.344 -4.474 -4.012 1.00 83.69 86 LEU A N 1
ATOM 738 C CA . LEU A 1 86 ? -6.547 -4.221 -5.443 1.00 83.69 86 LEU A CA 1
ATOM 739 C C . LEU A 1 86 ? -5.478 -3.283 -6.003 1.00 83.69 86 LEU A C 1
ATOM 741 O O . LEU A 1 86 ? -4.892 -3.581 -7.038 1.00 83.69 86 LEU A O 1
ATOM 745 N N . ASP A 1 87 ? -5.202 -2.196 -5.291 1.00 86.94 87 ASP A N 1
ATOM 746 C CA . ASP A 1 87 ? -4.183 -1.210 -5.633 1.00 86.94 87 ASP A CA 1
ATOM 747 C C . ASP A 1 87 ? -2.803 -1.865 -5.688 1.00 86.94 87 ASP A C 1
ATOM 749 O O . ASP A 1 87 ? -2.103 -1.744 -6.681 1.00 86.94 87 ASP A O 1
ATOM 753 N N . PHE A 1 88 ? -2.466 -2.706 -4.706 1.00 87.31 88 PHE A N 1
ATOM 754 C CA . PHE A 1 88 ? -1.240 -3.501 -4.716 1.00 87.31 88 PHE A CA 1
ATOM 755 C C . PHE A 1 88 ? -1.076 -4.349 -5.985 1.00 87.31 88 PHE A C 1
ATOM 757 O O . PHE A 1 88 ? 0.021 -4.427 -6.536 1.00 87.31 88 PHE A O 1
ATOM 764 N N . VAL A 1 89 ? -2.151 -4.983 -6.459 1.00 83.00 89 VAL A N 1
ATOM 765 C CA . VAL A 1 89 ? -2.114 -5.799 -7.681 1.00 83.00 89 VAL A CA 1
ATOM 766 C C . VAL A 1 89 ? -1.997 -4.921 -8.926 1.00 83.00 89 VAL A C 1
ATOM 768 O O . VAL A 1 89 ? -1.167 -5.206 -9.788 1.00 83.00 89 VAL A O 1
ATOM 771 N N . VAL A 1 90 ? -2.805 -3.864 -9.027 1.00 83.12 90 VAL A N 1
ATOM 772 C CA . VAL A 1 90 ? -2.848 -2.980 -10.201 1.00 83.12 90 VAL A CA 1
ATOM 773 C C . VAL A 1 90 ? -1.564 -2.165 -10.317 1.00 83.12 90 VAL A C 1
ATOM 775 O O . VAL A 1 90 ? -0.893 -2.230 -11.343 1.00 83.12 90 VAL A O 1
ATOM 778 N N . GLU A 1 91 ? -1.180 -1.451 -9.264 1.00 86.88 91 GLU A N 1
ATOM 779 C CA . GLU A 1 91 ? 0.058 -0.671 -9.220 1.00 86.88 91 GLU A CA 1
ATOM 780 C C . GLU A 1 91 ? 1.283 -1.577 -9.297 1.00 86.88 91 GLU A C 1
ATOM 782 O O . GLU A 1 91 ? 2.246 -1.260 -9.989 1.00 86.88 91 GLU A O 1
ATOM 787 N N . GLY A 1 92 ? 1.245 -2.753 -8.663 1.00 83.88 92 GLY A N 1
ATOM 788 C CA . GLY A 1 92 ? 2.307 -3.749 -8.790 1.00 83.88 92 GLY A CA 1
ATOM 789 C C . GLY A 1 92 ? 2.517 -4.191 -10.240 1.00 83.88 92 GLY A C 1
ATOM 790 O O . GLY A 1 92 ? 3.657 -4.253 -10.701 1.00 83.88 92 GLY A O 1
ATOM 791 N N . PHE A 1 93 ? 1.430 -4.437 -10.978 1.00 82.19 93 PHE A N 1
ATOM 792 C CA . PHE A 1 93 ? 1.479 -4.745 -12.408 1.00 82.19 93 PHE A CA 1
ATOM 793 C C . PHE A 1 93 ? 2.014 -3.564 -13.229 1.00 82.19 93 PHE A C 1
ATOM 795 O O . PHE A 1 93 ? 2.914 -3.748 -14.046 1.00 82.19 93 PHE A O 1
ATOM 802 N N . LEU A 1 94 ? 1.526 -2.343 -12.987 1.00 82.88 94 LEU A N 1
ATOM 803 C CA . LEU A 1 94 ? 1.994 -1.148 -13.697 1.00 82.88 94 LEU A CA 1
ATOM 804 C C . LEU A 1 94 ? 3.490 -0.888 -13.469 1.00 82.88 94 LEU A C 1
ATOM 806 O O . LEU A 1 94 ? 4.228 -0.612 -14.419 1.00 82.88 94 LEU A O 1
ATOM 810 N N . LEU A 1 95 ? 3.963 -1.050 -12.235 1.00 84.25 95 LEU A N 1
ATOM 811 C CA . LEU A 1 95 ? 5.373 -0.917 -11.881 1.00 84.25 95 LEU A CA 1
ATOM 812 C C . LEU A 1 95 ? 6.233 -1.992 -12.541 1.00 84.25 95 LEU A C 1
ATOM 814 O O . LEU A 1 95 ? 7.307 -1.683 -13.058 1.00 84.25 95 LEU A O 1
ATOM 818 N N . TYR A 1 96 ? 5.769 -3.241 -12.538 1.00 80.88 96 TYR A N 1
ATOM 819 C CA . TYR A 1 96 ? 6.504 -4.361 -13.114 1.00 80.88 96 TYR A CA 1
ATOM 820 C C . TYR A 1 96 ? 6.596 -4.264 -14.642 1.00 80.88 96 TYR A C 1
ATOM 822 O O . TYR A 1 96 ? 7.688 -4.351 -15.204 1.00 80.88 96 TYR A O 1
ATOM 830 N N . SER A 1 97 ? 5.463 -4.044 -15.311 1.00 78.94 97 SER A N 1
ATOM 831 C CA . SER A 1 97 ? 5.360 -4.098 -16.772 1.00 78.94 97 SER A CA 1
ATOM 832 C C . SER A 1 97 ? 5.728 -2.778 -17.450 1.00 78.94 97 SER A C 1
ATOM 834 O O . SER A 1 97 ? 6.344 -2.785 -18.515 1.00 78.94 97 SER A O 1
ATOM 836 N N . TYR A 1 98 ? 5.388 -1.640 -16.837 1.00 76.88 98 TYR A N 1
ATOM 837 C CA . TYR A 1 98 ? 5.503 -0.313 -17.460 1.00 76.88 98 TYR A CA 1
ATOM 838 C C . TYR A 1 98 ? 6.388 0.664 -16.678 1.00 76.88 98 TYR A C 1
ATOM 840 O O . TYR A 1 98 ? 6.579 1.796 -17.124 1.00 76.88 98 TYR A O 1
ATOM 848 N N . LYS A 1 99 ? 6.960 0.244 -15.539 1.00 81.31 99 LYS A N 1
ATOM 849 C CA . LYS A 1 99 ? 7.830 1.071 -14.678 1.00 81.31 99 LYS A CA 1
ATOM 850 C C . LYS A 1 99 ? 7.179 2.392 -14.256 1.00 81.31 99 LYS A C 1
ATOM 852 O O . LYS A 1 99 ? 7.858 3.403 -14.093 1.00 81.31 99 LYS A O 1
ATOM 857 N N . THR A 1 100 ? 5.860 2.394 -14.109 1.00 80.69 100 THR A N 1
ATOM 858 C CA . THR A 1 100 ? 5.073 3.589 -13.804 1.00 80.69 100 THR A CA 1
ATOM 859 C C . THR A 1 100 ? 4.016 3.274 -12.754 1.00 80.69 100 THR A C 1
ATOM 861 O O . THR A 1 100 ? 3.686 2.111 -12.543 1.00 80.69 100 THR A O 1
ATOM 864 N N . LEU A 1 101 ? 3.512 4.316 -12.102 1.00 83.06 101 LEU A N 1
ATOM 865 C CA . LEU A 1 101 ? 2.358 4.248 -11.208 1.00 83.06 101 LEU A CA 1
ATOM 866 C C . LEU A 1 101 ? 1.114 4.765 -11.929 1.00 83.06 101 LEU A C 1
ATOM 868 O O . LEU A 1 101 ? 1.223 5.465 -12.948 1.00 83.06 101 LEU A O 1
ATOM 872 N N . PHE A 1 102 ? -0.058 4.484 -11.369 1.00 81.00 102 PHE A N 1
ATOM 873 C CA . PHE A 1 102 ? -1.317 5.033 -11.832 1.00 81.00 102 PHE A CA 1
ATOM 874 C C . PHE A 1 102 ? -1.232 6.558 -11.895 1.00 81.00 102 PHE A C 1
ATOM 876 O O . PHE A 1 102 ? -0.885 7.254 -10.940 1.00 81.00 102 PHE A O 1
ATOM 883 N N . ASN A 1 103 ? -1.531 7.094 -13.070 1.00 83.25 103 ASN A N 1
ATOM 884 C CA . ASN A 1 103 ? -1.414 8.512 -13.355 1.00 83.25 103 ASN A CA 1
ATOM 885 C C . ASN A 1 103 ? -2.566 8.955 -14.272 1.00 83.25 103 ASN A C 1
ATOM 887 O O . ASN A 1 103 ? -3.276 8.106 -14.821 1.00 83.25 103 ASN A O 1
ATOM 891 N N . PRO A 1 104 ? -2.773 10.269 -14.465 1.00 82.12 104 PRO A N 1
ATOM 892 C CA . PRO A 1 104 ? -3.886 10.768 -15.267 1.00 82.12 104 PRO A CA 1
ATOM 893 C C . PRO A 1 104 ? -3.914 10.244 -16.708 1.00 82.12 104 PRO A C 1
ATOM 895 O O . PRO A 1 104 ? -4.997 10.084 -17.252 1.00 82.12 104 PRO A O 1
ATOM 898 N N . LEU A 1 105 ? -2.760 9.935 -17.311 1.00 80.75 105 LEU A N 1
ATOM 899 C CA . LEU A 1 105 ? -2.700 9.374 -18.666 1.00 80.75 105 LEU A CA 1
ATOM 900 C C . LEU A 1 105 ? -3.195 7.926 -18.693 1.00 80.75 105 LEU A C 1
ATOM 902 O O . LEU A 1 105 ? -3.889 7.534 -19.622 1.00 80.75 105 LEU A O 1
ATOM 906 N N . ILE A 1 106 ? -2.878 7.141 -17.661 1.00 80.75 106 ILE A N 1
ATOM 907 C CA . ILE A 1 106 ? -3.401 5.776 -17.511 1.00 80.75 106 ILE A CA 1
ATOM 908 C C . ILE A 1 106 ? -4.907 5.817 -17.244 1.00 80.75 106 ILE A C 1
ATOM 910 O O . ILE A 1 106 ? -5.650 5.028 -17.819 1.00 80.75 106 ILE A O 1
ATOM 914 N N . ALA A 1 107 ? -5.370 6.756 -16.417 1.00 79.56 107 ALA A N 1
ATOM 915 C CA . ALA A 1 107 ? -6.795 6.955 -16.177 1.00 79.56 107 ALA A CA 1
ATOM 916 C C . ALA A 1 107 ? -7.540 7.322 -17.470 1.00 79.56 107 ALA A C 1
ATOM 918 O O . ALA A 1 107 ? -8.582 6.741 -17.762 1.00 79.56 107 ALA A O 1
ATOM 919 N N . ASP A 1 108 ? -6.986 8.244 -18.258 1.00 79.06 108 ASP A N 1
ATOM 920 C CA . ASP A 1 108 ? -7.546 8.654 -19.545 1.00 79.06 108 ASP A CA 1
ATOM 921 C C . ASP A 1 108 ? -7.565 7.488 -20.545 1.00 79.06 108 ASP A C 1
ATOM 923 O O . ASP A 1 108 ? -8.597 7.207 -21.151 1.00 79.06 108 ASP A O 1
ATOM 927 N N . ALA A 1 109 ? -6.476 6.717 -20.624 1.00 78.81 109 ALA A N 1
ATOM 928 C CA . ALA A 1 109 ? -6.419 5.509 -21.440 1.00 78.81 109 ALA A CA 1
ATOM 929 C C . ALA A 1 109 ? -7.494 4.489 -21.029 1.00 78.81 109 ALA A C 1
ATOM 931 O O . ALA A 1 109 ? -8.203 3.976 -21.890 1.00 78.81 109 ALA A O 1
ATOM 932 N N . LEU A 1 110 ? -7.681 4.226 -19.731 1.00 78.56 110 LEU A N 1
ATOM 933 C CA . LEU A 1 110 ? -8.711 3.300 -19.244 1.00 78.56 110 LEU A CA 1
ATOM 934 C C . LEU A 1 110 ? -10.134 3.768 -19.565 1.00 78.56 110 LEU A C 1
ATOM 936 O O . LEU A 1 110 ? -10.982 2.939 -19.879 1.00 78.56 110 LEU A O 1
ATOM 940 N N . LEU A 1 111 ? -10.399 5.074 -19.498 1.00 81.25 111 LEU A N 1
ATOM 941 C CA . LEU A 1 111 ? -11.703 5.646 -19.847 1.00 81.25 111 LEU A CA 1
ATOM 942 C C . LEU A 1 111 ? -11.990 5.581 -21.351 1.00 81.25 111 LEU A C 1
ATOM 944 O O . LEU A 1 111 ? -13.152 5.514 -21.748 1.00 81.25 111 LEU A O 1
ATOM 948 N N . GLN A 1 112 ? -10.944 5.606 -22.177 1.00 81.56 112 GLN A N 1
ATOM 949 C CA . GLN A 1 112 ? -11.044 5.515 -23.633 1.00 81.56 112 GLN A CA 1
ATOM 950 C C . GLN A 1 112 ? -11.033 4.066 -24.150 1.00 81.56 112 GLN A C 1
ATOM 952 O O . GLN A 1 112 ? -11.445 3.827 -25.284 1.00 81.56 112 GLN A O 1
ATOM 957 N N . THR A 1 113 ? -10.593 3.103 -23.332 1.00 79.56 113 THR A N 1
ATOM 958 C CA . THR A 1 113 ? -10.462 1.691 -23.719 1.00 79.56 113 THR A CA 1
ATOM 959 C C . THR A 1 113 ? -11.801 0.957 -23.619 1.00 79.56 113 THR A C 1
ATOM 961 O O . THR A 1 113 ? -12.504 1.038 -22.611 1.00 79.56 113 THR A O 1
ATOM 964 N N . ASN A 1 114 ? -12.140 0.160 -24.635 1.00 83.06 114 ASN A N 1
ATOM 965 C CA . ASN A 1 114 ? -13.312 -0.723 -24.599 1.00 83.06 114 ASN A CA 1
ATOM 966 C C . ASN A 1 114 ? -12.988 -2.120 -24.037 1.00 83.06 114 ASN A C 1
ATOM 968 O O . ASN A 1 114 ? -11.867 -2.605 -24.149 1.00 83.06 114 ASN A O 1
ATOM 972 N N . LEU A 1 115 ? -14.002 -2.845 -23.535 1.00 75.44 115 LEU A N 1
ATOM 973 C CA . LEU A 1 115 ? -13.836 -4.199 -22.962 1.00 75.44 115 LEU A CA 1
ATOM 974 C C . LEU A 1 115 ? -13.109 -5.189 -23.890 1.00 75.44 115 LEU A C 1
ATOM 976 O O . LEU A 1 115 ? -12.383 -6.064 -23.420 1.00 75.44 115 LEU A O 1
ATOM 980 N N . LYS A 1 116 ? -13.298 -5.054 -25.208 1.00 76.94 116 LYS A N 1
ATOM 981 C CA . LYS A 1 116 ? -12.612 -5.876 -26.212 1.00 76.94 116 LYS A CA 1
ATOM 982 C C . LYS A 1 116 ? -11.109 -5.578 -26.260 1.00 76.94 116 LYS A C 1
ATOM 984 O O . LYS A 1 116 ? -10.309 -6.505 -26.252 1.00 76.94 116 LYS A O 1
ATOM 989 N N . GLU A 1 117 ? -10.738 -4.303 -26.250 1.00 71.75 117 GLU A N 1
ATOM 990 C CA . GLU A 1 117 ? -9.339 -3.866 -26.236 1.00 71.75 117 GLU A CA 1
ATOM 991 C C . GLU A 1 117 ? -8.665 -4.225 -24.911 1.00 71.75 117 GLU A C 1
ATOM 993 O O . GLU A 1 117 ? -7.535 -4.699 -24.914 1.00 71.75 117 GLU A O 1
ATOM 998 N N . SER A 1 118 ? -9.371 -4.107 -23.779 1.00 71.94 118 SER A N 1
ATOM 999 C CA . SER A 1 118 ? -8.853 -4.560 -22.481 1.00 71.94 118 SER A CA 1
ATOM 1000 C C . SER A 1 118 ? -8.587 -6.069 -22.456 1.00 71.94 118 SER A C 1
ATOM 1002 O O . SER A 1 118 ? -7.609 -6.511 -21.858 1.00 71.94 118 SER A O 1
ATOM 1004 N N . TYR A 1 119 ? -9.432 -6.871 -23.110 1.00 68.75 119 TYR A N 1
ATOM 1005 C CA . TYR A 1 119 ? -9.237 -8.318 -23.219 1.00 68.75 119 TYR A CA 1
ATOM 1006 C C . TYR A 1 119 ? -8.046 -8.678 -24.116 1.00 68.75 119 TYR A C 1
ATOM 1008 O O . TYR A 1 119 ? -7.215 -9.501 -23.734 1.00 68.75 119 TYR A O 1
ATOM 1016 N N . GLU A 1 120 ? -7.930 -8.037 -25.281 1.00 75.06 120 GLU A N 1
ATOM 1017 C CA . GLU A 1 120 ? -6.789 -8.217 -26.185 1.00 75.06 120 GLU A CA 1
ATOM 1018 C C . GLU A 1 120 ? -5.481 -7.770 -25.518 1.00 75.06 120 GLU A C 1
ATOM 1020 O O . GLU A 1 120 ? -4.468 -8.462 -25.617 1.00 75.06 120 GLU A O 1
ATOM 1025 N N . PHE A 1 121 ? -5.514 -6.683 -24.747 1.00 70.25 121 PHE A N 1
ATOM 1026 C CA . PHE A 1 121 ? -4.396 -6.221 -23.931 1.00 70.25 121 PHE A CA 1
ATOM 1027 C C . PHE A 1 121 ? -4.012 -7.237 -22.848 1.00 70.25 121 PHE A C 1
ATOM 1029 O O . PHE A 1 121 ? -2.841 -7.589 -22.739 1.00 70.25 121 PHE A O 1
ATOM 1036 N N . LEU A 1 122 ? -4.977 -7.764 -22.086 1.00 68.06 122 LEU A N 1
ATOM 1037 C CA . LEU A 1 122 ? -4.716 -8.791 -21.070 1.00 68.06 122 LEU A CA 1
ATOM 1038 C C . LEU A 1 122 ? -4.080 -10.043 -21.682 1.00 68.06 122 LEU A C 1
ATOM 1040 O O . LEU A 1 122 ? -3.123 -10.565 -21.126 1.00 68.06 122 LEU A O 1
ATOM 1044 N N . LEU A 1 123 ? -4.564 -10.502 -22.836 1.00 68.12 123 LEU A N 1
ATOM 1045 C CA . LEU A 1 123 ? -3.975 -11.636 -23.556 1.00 68.12 123 LEU A CA 1
ATOM 1046 C C . LEU A 1 123 ? -2.562 -11.355 -24.070 1.00 68.12 123 LEU A C 1
ATOM 1048 O O . LEU A 1 123 ? -1.733 -12.259 -24.111 1.00 68.12 123 LEU A O 1
ATOM 1052 N N . THR A 1 124 ? -2.307 -10.119 -24.492 1.00 68.69 124 THR A N 1
ATOM 1053 C CA . THR A 1 124 ? -1.032 -9.728 -25.103 1.00 68.69 124 THR A CA 1
ATOM 1054 C C . THR A 1 124 ? 0.046 -9.465 -24.052 1.00 68.69 124 THR A C 1
ATOM 1056 O O . THR A 1 124 ? 1.212 -9.770 -24.287 1.00 68.69 124 THR A O 1
ATOM 1059 N N . TYR A 1 125 ? -0.332 -8.910 -22.897 1.00 61.41 125 TYR A N 1
ATOM 1060 C CA . TYR A 1 125 ? 0.603 -8.408 -21.888 1.00 61.41 125 TYR A CA 1
ATOM 1061 C C . TYR A 1 125 ? 0.610 -9.191 -20.572 1.00 61.41 125 TYR A C 1
ATOM 1063 O O . TYR A 1 125 ? 1.587 -9.080 -19.834 1.00 61.41 125 TYR A O 1
ATOM 1071 N N . MET A 1 126 ? -0.405 -10.009 -20.258 1.00 66.81 126 MET A N 1
ATOM 1072 C CA . MET A 1 126 ? -0.261 -10.979 -19.169 1.00 66.81 126 MET A CA 1
ATOM 1073 C C . MET A 1 126 ? 0.468 -12.218 -19.679 1.00 66.81 126 MET A C 1
ATOM 1075 O O . MET A 1 126 ? -0.142 -13.197 -20.116 1.00 66.81 126 MET A O 1
ATOM 1079 N N . GLY A 1 127 ? 1.793 -12.190 -19.587 1.00 64.56 127 GLY A N 1
ATOM 1080 C CA . GLY A 1 127 ? 2.578 -13.410 -19.606 1.00 64.56 127 GLY A CA 1
ATOM 1081 C C . GLY A 1 127 ? 2.281 -14.291 -18.385 1.00 64.56 127 GLY A C 1
ATOM 1082 O O . GLY A 1 127 ? 1.529 -13.953 -17.464 1.00 64.56 127 GLY A O 1
ATOM 1083 N N . VAL A 1 128 ? 2.889 -15.478 -18.373 1.00 60.75 128 VAL A N 1
ATOM 1084 C CA . VAL A 1 128 ? 2.704 -16.466 -17.298 1.00 60.75 128 VAL A CA 1
ATOM 1085 C C . VAL A 1 128 ? 3.106 -15.888 -15.932 1.00 60.75 128 VAL A C 1
ATOM 1087 O O . VAL A 1 128 ? 2.463 -16.183 -14.928 1.00 60.75 128 VAL A O 1
ATOM 1090 N N . TYR A 1 129 ? 4.134 -15.037 -15.885 1.00 63.03 129 TYR A N 1
ATOM 1091 C CA . TYR A 1 129 ? 4.666 -14.460 -14.648 1.00 63.03 129 TYR A CA 1
ATOM 1092 C C . TYR A 1 129 ? 3.739 -13.401 -14.040 1.00 63.03 129 TYR A C 1
ATOM 1094 O O . TYR A 1 129 ? 3.511 -13.399 -12.830 1.00 63.03 129 TYR A O 1
ATOM 1102 N N . GLU A 1 130 ? 3.152 -12.549 -14.873 1.00 65.50 130 GLU A N 1
ATOM 1103 C CA . GLU A 1 130 ? 2.185 -11.524 -14.486 1.00 65.50 130 GLU A CA 1
ATOM 1104 C C . GLU A 1 130 ? 0.904 -12.177 -13.954 1.00 65.50 130 GLU A C 1
ATOM 1106 O O . GLU A 1 130 ? 0.381 -11.784 -12.909 1.00 65.50 130 GLU A O 1
ATOM 1111 N N . PHE A 1 131 ? 0.457 -13.255 -14.604 1.00 67.94 131 PHE A N 1
ATOM 1112 C CA . PHE A 1 131 ? -0.667 -14.065 -14.137 1.00 67.94 131 PHE A CA 1
ATOM 1113 C C . PHE A 1 131 ? -0.402 -14.692 -12.758 1.00 67.94 131 PHE A C 1
ATOM 1115 O O . PHE A 1 131 ? -1.275 -14.667 -11.885 1.00 67.94 131 PHE A O 1
ATOM 1122 N N . PHE A 1 132 ? 0.816 -15.193 -12.514 1.00 66.44 132 PHE A N 1
ATOM 1123 C CA . PHE A 1 132 ? 1.217 -15.678 -11.190 1.00 66.44 132 PHE A CA 1
ATOM 1124 C C . PHE A 1 132 ? 1.204 -14.572 -10.135 1.00 66.44 132 PHE A C 1
ATOM 1126 O O . PHE A 1 132 ? 0.799 -14.839 -9.007 1.00 66.44 132 PHE A O 1
ATOM 1133 N N . PHE A 1 133 ? 1.595 -13.344 -10.479 1.00 64.81 133 PHE A N 1
ATOM 1134 C CA . PHE A 1 133 ? 1.581 -12.219 -9.544 1.00 64.81 133 PHE A CA 1
ATOM 1135 C C . PHE A 1 133 ? 0.152 -11.844 -9.127 1.00 64.81 133 PHE A C 1
ATOM 1137 O O . PHE A 1 133 ? -0.126 -11.687 -7.937 1.00 64.81 133 PHE A O 1
ATOM 1144 N N . VAL A 1 134 ? -0.780 -11.804 -10.086 1.00 68.56 134 VAL A N 1
ATOM 1145 C CA . VAL A 1 134 ? -2.210 -11.573 -9.824 1.00 68.56 134 VAL A CA 1
ATOM 1146 C C . VAL A 1 134 ? -2.795 -12.689 -8.953 1.00 68.56 134 VAL A C 1
ATOM 1148 O O . VAL A 1 134 ? -3.442 -12.410 -7.942 1.00 68.56 134 VAL A O 1
ATOM 1151 N N . ILE A 1 135 ? -2.531 -13.959 -9.285 1.00 73.94 135 ILE A N 1
ATOM 1152 C CA . ILE A 1 135 ? -2.991 -15.105 -8.484 1.00 73.94 135 ILE A CA 1
ATOM 1153 C C . ILE A 1 135 ? -2.393 -15.071 -7.081 1.00 73.94 135 ILE A C 1
ATOM 1155 O O . ILE A 1 135 ? -3.106 -15.324 -6.113 1.00 73.94 135 ILE A O 1
ATOM 1159 N N . PHE A 1 136 ? -1.107 -14.757 -6.952 1.00 72.69 136 PHE A N 1
ATOM 1160 C CA . PHE A 1 136 ? -0.436 -14.670 -5.663 1.00 72.69 136 PHE A CA 1
ATOM 1161 C C . PHE A 1 136 ? -1.019 -13.539 -4.807 1.00 72.69 136 PHE A C 1
ATOM 1163 O O . PHE A 1 136 ? -1.279 -13.752 -3.624 1.00 72.69 136 PHE A O 1
ATOM 1170 N N . GLY A 1 137 ? -1.326 -12.382 -5.401 1.00 70.56 137 GLY A N 1
ATOM 1171 C CA . GLY A 1 137 ? -2.026 -11.283 -4.731 1.00 70.56 137 GLY A CA 1
ATOM 1172 C C . GLY A 1 137 ? -3.418 -11.687 -4.235 1.00 70.56 137 GLY A C 1
ATOM 1173 O O . GLY A 1 137 ? -3.744 -11.482 -3.064 1.00 70.56 137 GLY A O 1
ATOM 1174 N N . ILE A 1 138 ? -4.213 -12.352 -5.080 1.00 76.25 138 ILE A N 1
ATOM 1175 C CA . ILE A 1 138 ? -5.531 -12.887 -4.697 1.00 76.25 138 ILE A CA 1
ATOM 1176 C C . ILE A 1 138 ? -5.388 -13.949 -3.596 1.00 76.25 138 ILE A C 1
ATOM 1178 O O . ILE A 1 138 ? -6.149 -13.946 -2.631 1.00 76.25 138 ILE A O 1
ATOM 1182 N N . PHE A 1 139 ? -4.402 -14.838 -3.697 1.00 74.88 139 PHE A N 1
ATOM 1183 C CA . PHE A 1 139 ? -4.131 -15.882 -2.711 1.00 74.88 139 PHE A CA 1
ATOM 1184 C C . PHE A 1 139 ? -3.746 -15.301 -1.347 1.00 74.88 139 PHE A C 1
ATOM 1186 O O . PHE A 1 139 ? -4.300 -15.719 -0.328 1.00 74.88 139 PHE A O 1
ATOM 1193 N N . LEU A 1 140 ? -2.866 -14.298 -1.317 1.00 74.19 140 LEU A N 1
ATOM 1194 C CA . LEU A 1 140 ? -2.518 -13.568 -0.099 1.00 74.19 140 LEU A CA 1
ATOM 1195 C C . LEU A 1 140 ? -3.744 -12.873 0.501 1.00 74.19 140 LEU A C 1
ATOM 1197 O O . LEU A 1 140 ? -3.960 -12.967 1.709 1.00 74.19 140 LEU A O 1
ATOM 1201 N N . MET A 1 141 ? -4.587 -12.256 -0.332 1.00 70.94 141 MET A N 1
ATOM 1202 C CA . MET A 1 141 ? -5.842 -11.645 0.107 1.00 70.94 141 MET A CA 1
ATOM 1203 C C . MET A 1 141 ? -6.789 -12.687 0.731 1.00 70.94 141 MET A C 1
ATOM 1205 O O . MET A 1 141 ? -7.348 -12.460 1.804 1.00 70.94 141 MET A O 1
ATOM 1209 N N . VAL A 1 142 ? -6.933 -13.865 0.116 1.00 73.88 142 VAL A N 1
ATOM 1210 C CA . VAL A 1 142 ? -7.776 -14.964 0.621 1.00 73.88 142 VAL A CA 1
ATOM 1211 C C . VAL A 1 142 ? -7.238 -15.541 1.933 1.00 73.88 142 VAL A C 1
ATOM 1213 O O . VAL A 1 142 ? -8.016 -15.718 2.874 1.00 73.88 142 VAL A O 1
ATOM 1216 N N . ILE A 1 143 ? -5.928 -15.794 2.041 1.00 74.06 143 ILE A N 1
ATOM 1217 C CA . ILE A 1 143 ? -5.291 -16.228 3.298 1.00 74.06 143 ILE A CA 1
ATOM 1218 C C . ILE A 1 143 ? -5.543 -15.206 4.397 1.00 74.06 143 ILE A C 1
ATOM 1220 O O . ILE A 1 143 ? -5.922 -15.567 5.513 1.00 74.06 143 ILE A O 1
ATOM 1224 N N . PHE A 1 144 ? -5.367 -1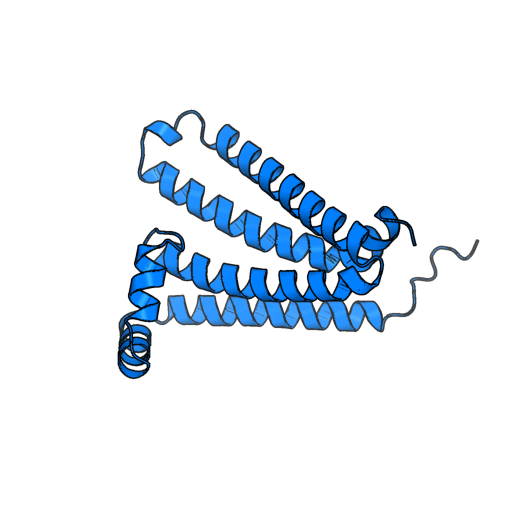3.931 4.073 1.00 69.56 144 PHE A N 1
ATOM 1225 C CA . PHE A 1 144 ? -5.546 -12.840 5.007 1.00 69.56 144 PHE A CA 1
ATOM 1226 C C . PHE A 1 144 ? -6.987 -12.773 5.541 1.00 69.56 144 PHE A C 1
ATOM 1228 O O . PHE A 1 144 ? -7.199 -12.726 6.757 1.00 69.56 144 PHE A O 1
ATOM 1235 N N . PHE A 1 145 ? -7.993 -12.869 4.666 1.00 73.25 145 PHE A N 1
ATOM 1236 C CA . PHE A 1 145 ? -9.398 -12.941 5.082 1.00 73.25 145 PHE A CA 1
ATOM 1237 C C . PHE A 1 145 ? -9.716 -14.211 5.882 1.00 73.25 145 PHE A C 1
ATOM 1239 O O . PHE A 1 145 ? -10.452 -14.147 6.872 1.00 73.25 145 PHE A O 1
ATOM 1246 N N . TY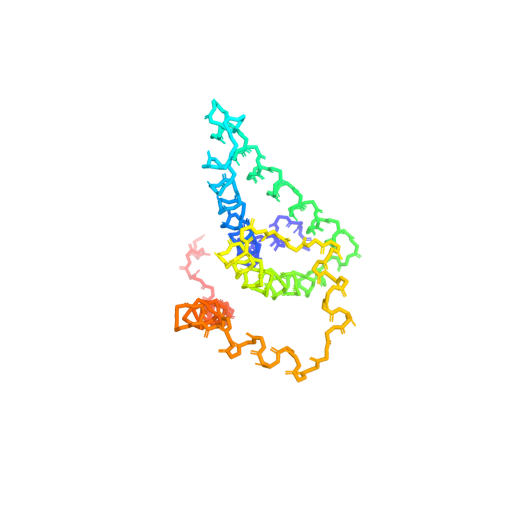R A 1 146 ? -9.149 -15.358 5.501 1.00 71.81 146 TYR A N 1
ATOM 1247 C CA . TYR A 1 146 ? -9.333 -16.622 6.213 1.00 71.81 146 TYR A CA 1
ATOM 1248 C C . TYR A 1 146 ? -8.764 -16.568 7.641 1.00 71.81 146 TYR A C 1
ATOM 1250 O O . TYR A 1 146 ? -9.441 -16.970 8.592 1.00 71.81 146 TYR A O 1
ATOM 1258 N N . TRP A 1 147 ? -7.562 -16.016 7.827 1.00 70.94 147 TRP A N 1
ATOM 1259 C CA . TRP A 1 147 ? -6.958 -15.835 9.150 1.00 70.94 147 TRP A CA 1
ATOM 1260 C C . TRP A 1 1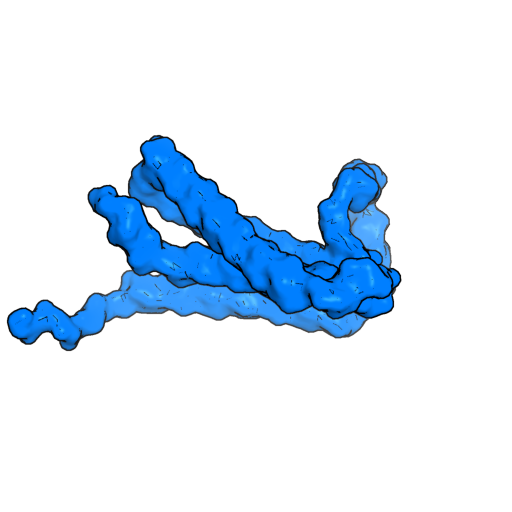47 ? -7.709 -14.821 10.008 1.00 70.94 147 TRP A C 1
ATOM 1262 O O . TRP A 1 147 ? -7.925 -15.093 11.187 1.00 70.94 147 TRP A O 1
ATOM 1272 N N . ASN A 1 148 ? -8.202 -13.721 9.432 1.00 64.88 148 ASN A N 1
ATOM 1273 C CA . ASN A 1 148 ? -9.060 -12.779 10.159 1.00 64.88 148 ASN A CA 1
ATOM 1274 C C . ASN A 1 148 ? -10.370 -13.433 10.628 1.00 64.88 148 ASN A C 1
ATOM 1276 O O . ASN A 1 148 ? -10.786 -13.255 11.775 1.00 64.88 148 ASN A O 1
ATOM 1280 N N . LYS A 1 149 ? -11.004 -14.255 9.781 1.00 62.16 149 LYS A N 1
ATOM 1281 C CA . LYS A 1 149 ? -12.207 -15.010 10.160 1.00 62.16 149 LYS A CA 1
ATOM 1282 C C . LYS A 1 149 ? -11.916 -16.005 11.288 1.00 62.16 149 LYS A C 1
ATOM 1284 O O . LYS A 1 149 ? -12.713 -16.125 12.215 1.00 62.16 149 LYS A O 1
ATOM 1289 N N . LYS A 1 150 ? -10.769 -16.690 11.242 1.00 54.19 150 LYS A N 1
ATOM 1290 C CA . LYS A 1 150 ? -10.342 -17.636 12.285 1.00 54.19 150 LYS A CA 1
ATOM 1291 C C . LYS A 1 150 ? -9.991 -16.932 13.602 1.00 54.19 150 LYS A C 1
ATOM 1293 O O . LYS A 1 150 ? -10.356 -17.440 14.655 1.00 54.19 150 LYS A O 1
ATOM 1298 N N . ALA A 1 151 ? -9.367 -15.755 13.555 1.00 53.91 151 ALA A N 1
ATOM 1299 C CA . ALA A 1 151 ? -9.058 -14.943 14.735 1.00 53.91 151 ALA A CA 1
ATOM 1300 C C . ALA A 1 151 ? -10.318 -14.420 15.451 1.00 53.91 151 ALA A C 1
ATOM 1302 O O . ALA A 1 151 ? -10.319 -14.303 16.671 1.00 53.91 151 ALA A O 1
ATOM 1303 N N . HIS A 1 152 ? -11.407 -14.171 14.717 1.00 49.16 152 HIS A N 1
ATOM 1304 C CA . HIS A 1 152 ? -12.708 -13.813 15.296 1.00 49.16 152 HIS A CA 1
ATOM 1305 C C . HIS A 1 152 ? -13.505 -15.003 15.859 1.00 49.16 152 HIS A C 1
ATOM 1307 O O . HIS A 1 152 ? -14.388 -14.793 16.686 1.00 49.16 152 HIS A O 1
ATOM 1313 N N . LEU A 1 153 ? -13.216 -16.231 15.411 1.00 45.22 153 LEU A N 1
ATOM 1314 C CA . LEU A 1 153 ? -13.854 -17.469 15.885 1.00 45.22 153 LEU A CA 1
ATOM 1315 C C . LEU A 1 153 ? -13.058 -18.171 16.994 1.00 45.22 153 LEU A C 1
ATOM 1317 O O . LEU A 1 153 ? -13.584 -19.072 17.646 1.00 45.22 153 LEU A O 1
ATOM 1321 N N . ALA A 1 154 ? -11.797 -17.792 17.200 1.00 41.75 154 ALA A N 1
ATOM 1322 C CA . ALA A 1 154 ? -10.987 -18.322 18.281 1.00 41.75 154 ALA A CA 1
ATOM 1323 C C . ALA A 1 154 ? -11.472 -17.731 19.620 1.00 41.75 154 ALA A C 1
ATOM 1325 O O . ALA A 1 154 ? -11.570 -16.505 19.736 1.00 41.75 154 ALA A O 1
ATOM 1326 N N . PRO A 1 155 ? -11.774 -18.560 20.637 1.00 43.66 155 PRO A N 1
ATOM 1327 C CA . PRO A 1 155 ? -12.035 -18.049 21.976 1.00 43.66 155 PRO A CA 1
ATOM 1328 C C . PRO A 1 155 ? -10.810 -17.254 22.458 1.00 43.66 155 PRO A C 1
ATOM 1330 O O . PRO A 1 155 ? -9.678 -17.601 22.097 1.00 43.66 155 PRO A O 1
ATOM 1333 N N . PRO A 1 156 ? -11.008 -16.175 23.236 1.00 48.69 156 PRO A N 1
ATOM 1334 C CA . PRO A 1 156 ? -9.900 -15.375 23.735 1.00 48.69 156 PRO A CA 1
ATOM 1335 C C . PRO A 1 156 ? -8.907 -16.284 24.472 1.00 48.69 156 PRO A C 1
ATOM 1337 O O . PRO A 1 156 ? -9.336 -17.151 25.237 1.00 48.69 156 PRO A O 1
ATOM 1340 N N . PRO A 1 157 ? -7.591 -16.125 24.250 1.00 48.34 157 PRO A N 1
ATOM 1341 C CA . PRO A 1 157 ? -6.608 -16.932 24.949 1.00 48.34 157 PRO A CA 1
ATOM 1342 C C . PRO A 1 157 ? -6.765 -16.718 26.458 1.00 48.34 157 PRO A C 1
ATOM 1344 O O . PRO A 1 157 ? -6.705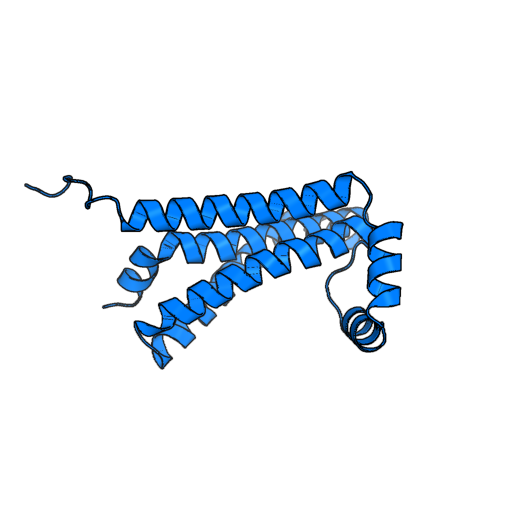 -15.586 26.944 1.00 48.34 157 PRO A O 1
ATOM 1347 N N . HIS A 1 158 ? -6.980 -17.816 27.188 1.00 47.19 158 HIS A N 1
ATOM 1348 C CA . HIS A 1 158 ? -6.974 -17.882 28.650 1.00 47.19 158 HIS A CA 1
ATOM 1349 C C . HIS A 1 158 ? -5.564 -17.568 29.175 1.00 47.19 158 HIS A C 1
ATOM 1351 O O . HIS A 1 158 ? -4.821 -18.464 29.555 1.00 47.19 158 HIS A O 1
ATOM 1357 N N . ILE A 1 159 ? -5.146 -16.304 29.114 1.00 53.75 159 ILE A N 1
ATOM 1358 C CA . ILE A 1 159 ? -3.841 -15.851 29.629 1.00 53.75 159 ILE A CA 1
ATOM 1359 C C . ILE A 1 159 ? -4.015 -14.770 30.714 1.00 53.75 159 ILE A C 1
ATOM 1361 O O . ILE A 1 159 ? -3.064 -14.434 31.404 1.00 53.75 159 ILE A O 1
ATOM 1365 N N . PHE A 1 160 ? -5.242 -14.298 30.967 1.00 46.41 160 PHE A N 1
ATOM 1366 C CA . PHE A 1 160 ? -5.544 -13.385 32.080 1.00 46.41 160 PHE A CA 1
ATOM 1367 C C . PHE A 1 160 ? -6.678 -13.912 32.967 1.00 46.41 160 PHE A C 1
ATOM 1369 O O . PHE A 1 160 ? -7.685 -13.244 33.176 1.00 46.41 160 PHE A O 1
ATOM 1376 N N . SER A 1 161 ? -6.519 -15.138 33.467 1.00 42.81 161 SER A N 1
ATOM 1377 C CA . SER A 1 161 ? -7.242 -15.622 34.647 1.00 42.81 161 SER A CA 1
ATOM 1378 C C . SER A 1 161 ? -6.255 -15.828 35.795 1.00 42.81 161 SER A C 1
ATOM 1380 O O . SER A 1 161 ? -5.968 -16.967 36.159 1.00 42.81 161 SER A O 1
ATOM 1382 N N . ILE A 1 162 ? -5.703 -14.723 36.300 1.00 40.06 162 ILE A N 1
ATOM 1383 C CA . ILE A 1 162 ? -5.195 -14.565 37.670 1.00 40.06 162 ILE A CA 1
ATOM 1384 C C . ILE A 1 162 ? -5.545 -13.140 38.092 1.00 40.06 162 ILE A C 1
ATOM 1386 O O . ILE A 1 162 ? -5.244 -12.223 37.293 1.00 40.06 162 ILE A O 1
#

Organism: NCBI:txid1458358

Secondary structure (DSSP, 8-state):
--HHHHHHHTHHHHHHHHHHHHHHHHHHHHHHHHH-GGGGGGHHHHHHHHHHHHHHHHHHHHHHHHHHHGGGHHHHHHHHHHHHHHHHHHHHHHHHHHS----HHHHHHHHH--HHHHHHHHHHH--HHHHHHHHHHHHHHHHHHHHHHHHHHSPPPS----

pLDDT: mean 78.05, std 13.18, range [40.06, 94.12]